Protein AF-A0A6G6K5M5-F1 (afdb_monomer_lite)

pLDDT: mean 81.12, std 14.73, range [49.03, 94.62]

Foldseek 3Di:
DDQDALVVQALLVVDDPVCSVVLLVVLLVVCCPPPPVLVVLVVVLVVLCCVLPPVVVVVVVPDDPVVVVVVVVVNVVSVVVNVVSVSVNRVVSSHSSSVVSVVPDD

Secondary structure (DSSP, 8-state):
-----GGG-TTGGGS-HHHHHHHHHHHHHHHHHH-HHHHHHHHHHHHHHIIIIIHHHHHHTT--HHHHHHHHHHSHHHHHHHHHHHHHHHHHHHHHHHHHHHHS--

Structure (mmCIF, N/CA/C/O backbone):
data_AF-A0A6G6K5M5-F1
#
_entry.id   AF-A0A6G6K5M5-F1
#
loop_
_atom_site.group_PDB
_atom_site.id
_atom_site.type_symbol
_atom_site.label_atom_id
_atom_site.label_alt_id
_atom_site.label_comp_id
_atom_site.label_asym_id
_atom_site.label_entity_id
_atom_site.label_seq_id
_atom_site.pdbx_PDB_ins_code
_atom_site.Cartn_x
_atom_site.Cartn_y
_atom_site.Cartn_z
_atom_site.occupancy
_atom_site.B_iso_or_equiv
_atom_site.auth_seq_id
_atom_site.auth_comp_id
_atom_site.auth_asym_id
_atom_site.auth_atom_id
_atom_site.pdbx_PDB_model_num
ATOM 1 N N . MET A 1 1 ? -2.767 -18.667 -5.196 1.00 49.03 1 MET A N 1
ATOM 2 C CA . MET A 1 1 ? -2.491 -17.723 -4.082 1.00 49.03 1 MET A CA 1
ATOM 3 C C . MET A 1 1 ? -3.677 -16.776 -3.935 1.00 49.03 1 MET A C 1
ATOM 5 O O . MET A 1 1 ? -4.065 -16.185 -4.930 1.00 49.03 1 MET A O 1
ATOM 9 N N . LYS A 1 2 ? -4.281 -16.625 -2.747 1.00 58.34 2 LYS A N 1
ATOM 10 C CA . LYS A 1 2 ? -5.327 -15.603 -2.537 1.00 58.34 2 LYS A CA 1
ATOM 11 C C . LYS A 1 2 ? -4.664 -14.219 -2.479 1.00 58.34 2 LYS A C 1
ATOM 13 O O . LYS A 1 2 ? -3.831 -13.988 -1.600 1.00 58.34 2 LYS A O 1
ATOM 18 N N . CYS A 1 3 ? -5.012 -13.315 -3.397 1.00 61.88 3 CYS A N 1
ATOM 19 C CA . CYS A 1 3 ? -4.604 -11.911 -3.312 1.00 61.88 3 CYS A CA 1
ATOM 20 C C . CYS A 1 3 ? -5.225 -11.298 -2.055 1.00 61.88 3 CYS A C 1
ATOM 22 O O . CYS A 1 3 ? -6.442 -11.145 -1.960 1.00 61.88 3 CYS A O 1
ATOM 24 N N . LYS A 1 4 ? -4.389 -10.986 -1.060 1.00 71.06 4 LYS A N 1
ATOM 25 C CA . LYS A 1 4 ? -4.839 -10.295 0.150 1.00 71.06 4 LYS A CA 1
ATOM 26 C C . LYS A 1 4 ? -5.128 -8.852 -0.232 1.00 71.06 4 LYS A C 1
ATOM 28 O O . LYS A 1 4 ? -4.204 -8.117 -0.546 1.00 71.06 4 LYS A O 1
ATOM 33 N N . THR A 1 5 ? -6.396 -8.473 -0.235 1.00 84.88 5 THR A N 1
ATOM 34 C CA . THR A 1 5 ? -6.836 -7.093 -0.465 1.00 84.88 5 THR A CA 1
ATOM 35 C C . THR A 1 5 ? -6.919 -6.340 0.862 1.00 84.88 5 THR A C 1
ATOM 37 O O . THR A 1 5 ? -6.725 -6.923 1.932 1.00 84.88 5 THR A O 1
ATOM 40 N N . TYR A 1 6 ? -7.244 -5.048 0.826 1.00 85.62 6 TYR A N 1
ATOM 41 C CA . TYR A 1 6 ? -7.466 -4.259 2.043 1.00 85.62 6 TYR A CA 1
ATOM 42 C C . TYR A 1 6 ? -8.576 -4.844 2.938 1.00 85.62 6 TYR A C 1
ATOM 44 O O . TYR A 1 6 ? -8.531 -4.673 4.152 1.00 85.62 6 TYR A O 1
ATOM 52 N N . LYS A 1 7 ? -9.533 -5.599 2.373 1.00 86.69 7 LYS A N 1
ATOM 53 C CA . LYS A 1 7 ? -10.596 -6.280 3.133 1.00 86.69 7 LYS A CA 1
ATOM 54 C C . LYS A 1 7 ? -10.055 -7.329 4.111 1.00 86.69 7 LYS A C 1
ATOM 56 O O . LYS A 1 7 ? -10.731 -7.660 5.071 1.00 86.69 7 LYS A O 1
ATOM 61 N N . ALA A 1 8 ? -8.838 -7.829 3.887 1.00 87.62 8 ALA A N 1
ATOM 62 C CA . ALA A 1 8 ? -8.164 -8.768 4.782 1.00 87.62 8 ALA A CA 1
ATOM 63 C C . ALA A 1 8 ? -7.392 -8.074 5.925 1.00 87.62 8 ALA A C 1
ATOM 65 O O . ALA A 1 8 ? -6.526 -8.698 6.538 1.00 87.62 8 ALA A O 1
ATOM 66 N N . THR A 1 9 ? -7.629 -6.781 6.164 1.00 91.12 9 THR A N 1
ATOM 67 C CA . THR A 1 9 ? -7.008 -6.029 7.263 1.00 91.12 9 THR A CA 1
ATOM 68 C C . THR A 1 9 ? -7.658 -6.425 8.590 1.00 91.12 9 THR A C 1
ATOM 70 O O . THR A 1 9 ? -8.873 -6.274 8.720 1.00 91.12 9 THR A O 1
ATOM 73 N N . PRO A 1 10 ? -6.889 -6.921 9.576 1.00 90.38 10 PRO A N 1
ATOM 74 C CA . PRO A 1 10 ? -7.423 -7.243 10.898 1.00 90.38 10 PRO A CA 1
ATOM 75 C C . PRO A 1 10 ? -8.094 -6.029 11.555 1.00 90.38 10 PRO A C 1
ATOM 77 O O . PRO A 1 10 ? -7.581 -4.919 11.448 1.00 90.38 10 PRO A O 1
ATOM 80 N N . GLY A 1 11 ? -9.233 -6.226 12.222 1.00 88.69 11 GLY A N 1
ATOM 81 C CA . GLY A 1 11 ? -9.973 -5.155 12.905 1.00 88.69 11 GLY A CA 1
ATOM 82 C C . GLY A 1 11 ? -10.844 -4.290 11.989 1.00 88.69 11 GLY A C 1
ATOM 83 O O . GLY A 1 11 ? -11.653 -3.507 12.480 1.00 88.69 11 GLY A O 1
ATOM 84 N N . LEU A 1 12 ? -10.728 -4.439 10.664 1.00 90.75 12 LEU A N 1
ATOM 85 C CA . LEU A 1 12 ? -11.548 -3.700 9.703 1.00 90.75 12 LEU A CA 1
ATOM 86 C C . LEU A 1 12 ? -12.983 -4.244 9.602 1.00 90.75 12 LEU A C 1
ATOM 88 O O . LEU A 1 12 ? -13.906 -3.523 9.232 1.00 90.75 12 LEU A O 1
ATOM 92 N N . ASP A 1 13 ? -13.170 -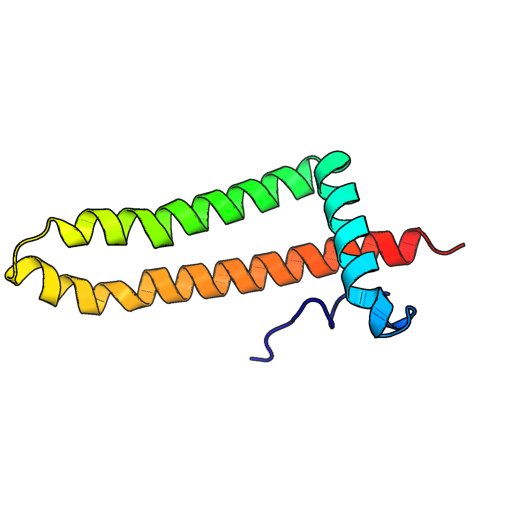5.516 9.934 1.00 90.75 13 ASP A N 1
ATOM 93 C CA . ASP A 1 13 ? -14.446 -6.231 9.964 1.00 90.75 13 ASP A CA 1
ATOM 94 C C . ASP A 1 13 ? -15.448 -5.641 10.966 1.00 90.75 13 ASP A C 1
ATOM 96 O O . ASP A 1 13 ? -16.651 -5.691 10.706 1.00 90.75 13 ASP A O 1
ATOM 100 N N . ARG A 1 14 ? -14.946 -4.995 12.027 1.00 87.94 14 ARG A N 1
ATOM 101 C CA . ARG A 1 14 ? -15.727 -4.299 13.065 1.00 87.94 14 ARG A CA 1
ATOM 102 C C . ARG A 1 14 ? -16.519 -3.099 12.542 1.00 87.94 14 ARG A C 1
ATOM 104 O O . ARG A 1 14 ? -17.495 -2.692 13.161 1.00 87.94 14 ARG A O 1
ATOM 111 N N . PHE A 1 15 ? -16.103 -2.523 11.415 1.00 88.50 15 PHE A N 1
ATOM 112 C CA . PHE A 1 15 ? -16.764 -1.368 10.813 1.00 88.50 15 PHE A CA 1
ATOM 113 C C . PHE A 1 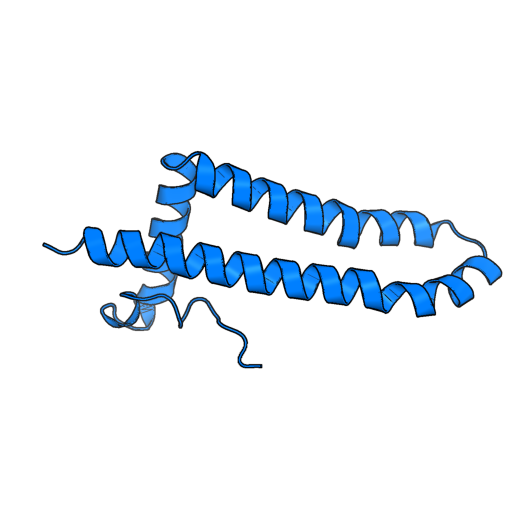15 ? -17.784 -1.802 9.746 1.00 88.50 15 PHE A C 1
ATOM 115 O O . PHE A 1 15 ? -17.542 -2.794 9.043 1.00 88.50 15 PHE A O 1
ATOM 122 N N . PRO A 1 16 ? -18.886 -1.048 9.550 1.00 90.50 16 PRO A N 1
ATOM 123 C CA . PRO A 1 16 ? -19.854 -1.306 8.483 1.00 90.50 16 PRO A CA 1
ATOM 124 C C . PRO A 1 16 ? -19.188 -1.279 7.105 1.00 90.50 16 PRO A C 1
ATOM 126 O O . PRO A 1 16 ? -18.303 -0.454 6.869 1.00 90.50 16 PRO A O 1
ATOM 129 N N . GLU A 1 17 ? -19.630 -2.124 6.166 1.00 88.38 17 GLU A N 1
ATOM 130 C CA . GLU A 1 17 ? -18.956 -2.292 4.865 1.00 88.38 17 GLU A CA 1
ATOM 131 C C . GLU A 1 17 ? -18.731 -0.977 4.108 1.00 88.38 17 GLU A C 1
ATOM 133 O O . GLU A 1 17 ? -17.642 -0.761 3.572 1.00 88.38 17 GLU A O 1
ATOM 138 N N . GLY A 1 18 ? -19.716 -0.073 4.137 1.00 89.94 18 GLY A N 1
ATOM 139 C CA . GLY A 1 18 ? -19.634 1.241 3.493 1.00 89.94 18 GLY A CA 1
ATOM 140 C C . GLY A 1 18 ? -18.570 2.173 4.087 1.00 89.94 18 GLY A C 1
ATOM 141 O O . GLY A 1 18 ? -18.106 3.083 3.406 1.00 89.94 18 GLY A O 1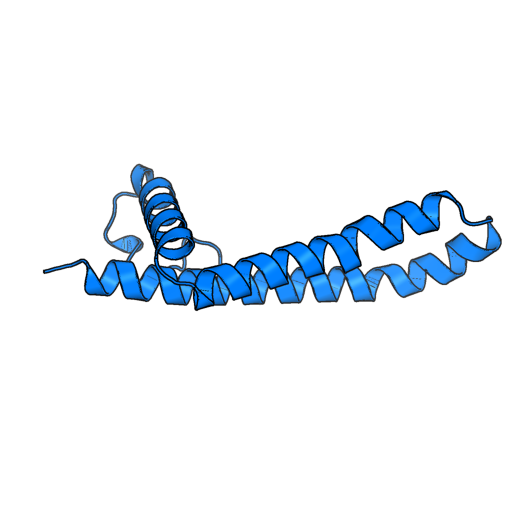
ATOM 142 N N . GLN A 1 19 ? -18.134 1.939 5.328 1.00 91.56 19 GLN A N 1
ATOM 143 C CA . GLN A 1 19 ? -17.151 2.777 6.024 1.00 91.56 19 GLN A CA 1
ATOM 144 C C . GLN A 1 19 ? -15.747 2.161 6.063 1.00 91.56 19 GLN A C 1
ATOM 146 O O . GLN A 1 19 ? -14.769 2.882 6.270 1.00 91.56 19 GLN A O 1
ATOM 151 N N . ARG A 1 20 ? -15.611 0.852 5.806 1.00 92.06 20 ARG A N 1
ATOM 152 C CA . ARG A 1 20 ? -14.328 0.125 5.882 1.00 92.06 20 ARG A CA 1
ATOM 153 C C . ARG A 1 20 ? -13.225 0.774 5.050 1.00 92.06 20 ARG A C 1
ATOM 155 O O . ARG A 1 20 ? -12.100 0.913 5.515 1.00 92.06 20 ARG A O 1
ATOM 162 N N . PHE A 1 21 ? -13.522 1.201 3.825 1.00 91.69 21 PHE A N 1
ATOM 163 C CA . PHE A 1 21 ? -12.510 1.846 2.984 1.00 91.69 21 PHE A CA 1
ATOM 164 C C . PHE A 1 21 ? -12.052 3.199 3.552 1.00 91.69 21 PHE A C 1
ATOM 166 O O . PHE A 1 21 ? -10.859 3.502 3.548 1.00 91.69 21 PHE A O 1
ATOM 173 N N . THR A 1 22 ? -12.981 3.992 4.086 1.00 93.19 22 THR A N 1
ATOM 174 C CA . THR A 1 22 ? -12.684 5.296 4.691 1.00 93.19 22 THR A CA 1
ATOM 175 C C . THR A 1 22 ? -11.820 5.146 5.938 1.00 93.19 22 THR A C 1
ATOM 177 O O . THR A 1 22 ? -10.819 5.850 6.057 1.00 93.19 22 THR A O 1
ATOM 180 N N . VAL A 1 23 ? -12.148 4.187 6.809 1.00 93.19 23 VAL A N 1
ATOM 181 C CA . VAL A 1 23 ? -11.372 3.866 8.020 1.00 93.19 23 VAL A CA 1
ATOM 182 C C . VAL A 1 23 ? -9.978 3.347 7.666 1.00 93.19 23 VAL A C 1
ATOM 184 O O . VAL A 1 23 ? -8.973 3.793 8.216 1.00 93.19 23 VAL A O 1
ATOM 187 N N . TYR A 1 24 ? -9.882 2.455 6.681 1.00 93.38 24 TYR A N 1
ATOM 188 C CA . TYR A 1 24 ? -8.589 1.991 6.183 1.00 93.38 24 TYR A CA 1
ATOM 189 C C . TYR A 1 24 ? -7.732 3.160 5.672 1.00 93.38 24 TYR A C 1
ATOM 191 O O . TYR A 1 24 ? -6.541 3.262 5.977 1.00 93.38 24 TYR A O 1
ATOM 199 N N . ARG A 1 25 ? -8.342 4.078 4.913 1.00 93.75 25 ARG A N 1
ATOM 200 C CA . ARG A 1 25 ? -7.660 5.244 4.344 1.00 93.75 25 ARG A CA 1
ATOM 201 C C . ARG A 1 25 ? -7.235 6.253 5.411 1.00 93.75 25 ARG A C 1
ATOM 203 O O . ARG A 1 25 ? -6.157 6.835 5.271 1.00 93.75 25 ARG A O 1
ATOM 210 N N . SER A 1 26 ? -8.047 6.491 6.440 1.00 93.81 26 SER A N 1
ATOM 211 C CA . SER A 1 26 ? -7.686 7.397 7.536 1.00 93.81 26 SER A CA 1
ATOM 212 C C . SER A 1 26 ? -6.514 6.839 8.343 1.00 93.81 26 SER A C 1
ATOM 214 O O . SER A 1 26 ? -5.533 7.557 8.536 1.00 93.81 26 SER A O 1
ATOM 216 N N . ALA A 1 27 ? -6.546 5.551 8.696 1.00 93.94 27 ALA A N 1
ATOM 217 C CA . ALA A 1 27 ? -5.448 4.880 9.391 1.00 93.94 27 ALA A CA 1
ATOM 218 C C . ALA A 1 27 ? -4.155 4.873 8.557 1.00 93.94 27 ALA A C 1
ATOM 220 O O . ALA A 1 27 ? -3.079 5.180 9.069 1.00 93.94 27 ALA A O 1
ATOM 221 N N . HIS A 1 28 ? -4.254 4.619 7.248 1.00 94.31 28 HIS A N 1
ATOM 222 C CA . HIS A 1 28 ? -3.116 4.744 6.335 1.00 94.31 28 HIS A CA 1
ATOM 223 C C . HIS A 1 28 ? -2.510 6.158 6.349 1.00 94.31 28 HIS A C 1
ATOM 225 O O . HIS A 1 28 ? -1.295 6.309 6.479 1.00 94.31 28 HIS A O 1
ATOM 231 N N . LYS A 1 29 ? -3.342 7.205 6.245 1.00 94.38 29 LYS A N 1
ATOM 232 C CA . LYS A 1 29 ? -2.876 8.602 6.298 1.00 94.38 29 LYS A CA 1
ATOM 233 C C . LYS A 1 29 ? -2.221 8.938 7.637 1.00 94.38 29 LYS A C 1
ATOM 235 O O . LYS A 1 29 ? -1.195 9.617 7.644 1.00 94.38 29 LYS A O 1
ATOM 240 N N . LYS A 1 30 ? -2.794 8.460 8.743 1.00 93.62 30 LYS A N 1
ATOM 241 C CA . LYS A 1 30 ? -2.237 8.634 10.088 1.00 93.62 30 LYS A CA 1
ATOM 242 C C . LYS A 1 30 ? -0.840 8.015 10.180 1.00 93.62 30 LYS A C 1
ATOM 244 O O . LYS A 1 30 ? 0.114 8.725 10.485 1.00 93.62 30 LYS A O 1
ATOM 249 N N . LEU A 1 31 ? -0.692 6.752 9.776 1.00 93.81 31 LEU A N 1
ATOM 250 C CA . LEU A 1 31 ? 0.600 6.055 9.747 1.00 93.81 31 LEU A CA 1
ATOM 251 C C . LEU A 1 31 ? 1.631 6.735 8.837 1.00 93.81 31 LEU A C 1
ATOM 253 O O . LEU A 1 31 ? 2.791 6.850 9.212 1.00 93.81 31 LEU A O 1
ATOM 257 N N . MET A 1 32 ? 1.230 7.251 7.671 1.00 94.25 32 MET A N 1
ATOM 258 C CA . MET A 1 32 ? 2.138 8.012 6.798 1.00 94.25 32 MET A CA 1
ATOM 259 C C . MET A 1 32 ? 2.690 9.281 7.468 1.00 94.25 32 MET A C 1
ATOM 261 O O . MET A 1 32 ? 3.821 9.701 7.183 1.00 94.25 32 MET A O 1
ATOM 265 N N . ARG A 1 33 ? 1.900 9.905 8.348 1.00 93.56 33 ARG A N 1
ATOM 266 C CA . ARG A 1 33 ? 2.285 11.117 9.073 1.00 93.56 33 ARG A CA 1
ATOM 267 C C . ARG A 1 33 ? 3.156 10.792 10.285 1.00 93.56 33 ARG A C 1
ATOM 269 O O . ARG A 1 33 ? 4.221 11.391 10.434 1.00 93.56 33 ARG A O 1
ATOM 276 N N . GLU A 1 34 ? 2.710 9.850 11.107 1.00 93.75 34 GLU A N 1
ATOM 277 C CA . GLU A 1 34 ? 3.253 9.590 12.445 1.00 93.75 34 GLU A CA 1
ATOM 278 C C . GLU A 1 34 ? 4.386 8.553 12.446 1.00 93.75 34 GLU A C 1
ATOM 280 O O . GLU A 1 34 ? 5.372 8.728 13.159 1.00 93.75 34 GLU A O 1
ATOM 285 N N . ASP A 1 35 ? 4.311 7.515 11.607 1.00 94.25 35 ASP A N 1
ATOM 286 C CA . ASP A 1 35 ? 5.293 6.429 11.586 1.00 94.25 35 ASP A CA 1
ATOM 287 C C . ASP A 1 35 ? 6.312 6.612 10.445 1.00 94.25 35 ASP A C 1
ATOM 289 O O . ASP A 1 35 ? 6.042 6.431 9.250 1.00 94.25 35 ASP A O 1
ATOM 293 N N . ARG A 1 36 ? 7.550 6.955 10.826 1.00 94.00 36 ARG A N 1
ATOM 294 C CA . ARG A 1 36 ? 8.672 7.127 9.888 1.00 94.00 36 ARG A CA 1
ATOM 295 C C . ARG A 1 36 ? 9.050 5.822 9.183 1.00 94.00 36 ARG A C 1
ATOM 297 O O . ARG A 1 36 ? 9.454 5.875 8.018 1.00 94.00 36 ARG A O 1
ATOM 304 N N . SER A 1 37 ? 8.953 4.682 9.865 1.00 93.19 37 SER A N 1
ATOM 305 C CA . SER A 1 37 ? 9.278 3.366 9.307 1.00 93.19 37 SER A CA 1
ATOM 306 C C . SER A 1 37 ? 8.265 2.985 8.233 1.00 93.19 37 SER A C 1
ATOM 308 O O . SER A 1 37 ? 8.648 2.668 7.102 1.00 93.19 37 SER A O 1
ATOM 310 N N . TYR A 1 38 ? 6.978 3.156 8.544 1.00 92.75 38 TYR A N 1
ATOM 311 C CA . TYR A 1 38 ? 5.886 2.946 7.597 1.00 92.75 38 TYR A CA 1
ATOM 312 C C . TYR A 1 38 ? 6.036 3.824 6.352 1.00 92.75 38 TYR A C 1
ATOM 314 O O . TYR A 1 38 ? 5.997 3.330 5.219 1.00 92.75 38 TYR A O 1
ATOM 322 N N . ARG A 1 39 ? 6.298 5.123 6.553 1.00 94.62 39 ARG A N 1
ATOM 323 C CA . ARG A 1 39 ? 6.527 6.071 5.457 1.00 94.62 39 ARG A CA 1
ATOM 324 C C . ARG A 1 39 ? 7.718 5.668 4.588 1.00 94.62 39 ARG A C 1
ATOM 326 O O . ARG A 1 39 ? 7.607 5.691 3.364 1.00 94.62 39 ARG A O 1
ATOM 333 N N . LYS A 1 40 ? 8.849 5.282 5.189 1.00 93.44 40 LYS A N 1
ATOM 334 C CA . LYS A 1 40 ? 10.038 4.842 4.440 1.00 93.44 40 LYS A CA 1
ATOM 335 C C . LYS A 1 40 ? 9.734 3.602 3.598 1.00 93.44 40 LYS A C 1
ATOM 337 O O . LYS A 1 40 ? 10.128 3.560 2.437 1.00 93.44 40 LYS A O 1
ATOM 342 N N . HIS A 1 41 ? 9.017 2.626 4.155 1.00 91.94 41 HIS A N 1
ATOM 343 C CA . HIS A 1 41 ? 8.647 1.407 3.435 1.00 91.94 41 HIS A CA 1
ATOM 344 C C . HIS A 1 41 ? 7.733 1.709 2.239 1.00 91.94 41 HIS A C 1
ATOM 346 O O . HIS A 1 41 ? 7.977 1.226 1.135 1.00 91.94 41 HIS A O 1
ATOM 352 N N . PHE A 1 42 ? 6.743 2.589 2.425 1.00 91.81 42 PHE A N 1
ATOM 353 C CA . PHE A 1 42 ? 5.868 3.040 1.343 1.00 91.81 42 PHE A CA 1
ATOM 354 C C . PHE A 1 42 ? 6.635 3.778 0.235 1.00 91.81 42 PHE A C 1
ATOM 356 O O . PHE A 1 42 ? 6.425 3.499 -0.943 1.00 91.81 42 PHE A O 1
ATOM 363 N N . ILE A 1 43 ? 7.558 4.678 0.594 1.00 92.88 43 ILE A N 1
ATOM 364 C CA . ILE A 1 43 ? 8.396 5.386 -0.386 1.00 92.88 43 ILE A CA 1
ATOM 365 C C . ILE A 1 43 ? 9.264 4.396 -1.169 1.00 92.88 43 ILE A C 1
ATOM 367 O O . ILE A 1 43 ? 9.306 4.476 -2.390 1.00 92.88 43 ILE A O 1
ATOM 371 N N . LEU A 1 44 ? 9.910 3.436 -0.498 1.00 92.06 44 LEU A N 1
ATOM 372 C CA . LEU A 1 44 ? 10.721 2.413 -1.166 1.00 92.06 44 LEU A CA 1
ATOM 373 C C . LEU A 1 44 ? 9.898 1.586 -2.159 1.00 92.06 44 LEU A C 1
ATOM 375 O O . LEU A 1 44 ? 10.365 1.332 -3.268 1.00 92.06 44 LEU A O 1
ATOM 379 N N . TYR A 1 45 ? 8.671 1.214 -1.790 1.00 91.12 45 TYR A N 1
ATOM 380 C CA . TYR A 1 45 ? 7.746 0.540 -2.696 1.00 91.12 45 TYR A CA 1
ATOM 381 C C . TYR A 1 45 ? 7.427 1.396 -3.932 1.00 91.12 45 TYR A C 1
ATOM 383 O O . TYR A 1 45 ? 7.572 0.914 -5.054 1.00 91.12 45 TYR A O 1
ATOM 391 N N . VAL A 1 46 ? 7.047 2.666 -3.749 1.00 90.12 46 VAL A N 1
ATOM 392 C CA . VAL A 1 46 ? 6.738 3.574 -4.870 1.00 90.12 46 VAL A CA 1
ATOM 393 C C . VAL A 1 46 ? 7.958 3.760 -5.772 1.00 90.12 46 VAL A C 1
ATOM 395 O O . VAL A 1 46 ? 7.837 3.631 -6.989 1.00 90.12 46 VAL A O 1
ATOM 398 N N . THR A 1 47 ? 9.139 3.987 -5.194 1.00 89.62 47 THR A N 1
ATOM 399 C CA . THR A 1 47 ? 10.392 4.107 -5.949 1.00 89.62 47 THR A CA 1
ATOM 400 C C . THR A 1 47 ? 10.672 2.843 -6.756 1.00 89.62 47 THR A C 1
ATOM 402 O O . THR A 1 47 ? 10.992 2.941 -7.937 1.00 89.62 47 THR A O 1
ATOM 405 N N . ALA A 1 48 ? 10.498 1.656 -6.171 1.00 87.69 48 ALA A N 1
ATOM 406 C CA . ALA A 1 48 ? 10.688 0.399 -6.887 1.00 87.69 48 ALA A CA 1
ATOM 407 C C . ALA A 1 48 ? 9.696 0.247 -8.054 1.00 87.69 48 ALA A C 1
ATOM 409 O O . ALA A 1 48 ? 10.102 -0.129 -9.150 1.00 87.69 48 ALA A O 1
ATOM 410 N N . VAL A 1 49 ? 8.420 0.598 -7.871 1.00 86.56 49 VAL A N 1
ATOM 411 C CA . VAL A 1 49 ? 7.426 0.561 -8.960 1.00 86.56 49 VAL A CA 1
ATOM 412 C C . VAL A 1 49 ? 7.797 1.523 -10.092 1.00 86.56 49 VAL A C 1
ATOM 414 O O . VAL A 1 49 ? 7.687 1.156 -11.259 1.00 86.56 49 VAL A O 1
ATOM 417 N N . VAL A 1 50 ? 8.284 2.726 -9.782 1.00 84.81 50 VAL A N 1
ATOM 418 C CA . VAL A 1 50 ? 8.728 3.691 -10.803 1.00 84.81 50 VAL A CA 1
ATOM 419 C C . VAL A 1 50 ? 9.965 3.175 -11.550 1.00 84.81 50 VAL A C 1
ATOM 421 O O . VAL A 1 50 ? 9.986 3.181 -12.783 1.00 84.81 50 VAL A O 1
ATOM 424 N N . VAL A 1 51 ? 10.969 2.681 -10.820 1.00 83.38 51 VAL A N 1
ATOM 425 C CA . VAL A 1 51 ? 12.239 2.194 -11.385 1.00 83.38 51 VAL A CA 1
ATOM 426 C C . VAL A 1 51 ? 12.053 0.941 -12.231 1.00 83.38 51 VAL A C 1
ATOM 428 O O . VAL A 1 51 ? 12.631 0.853 -13.308 1.00 83.38 51 VAL A O 1
ATOM 431 N N . PHE A 1 52 ? 11.246 -0.018 -11.781 1.00 78.25 52 PHE A N 1
ATOM 432 C CA . PHE A 1 52 ? 11.070 -1.287 -12.491 1.00 78.25 52 PHE A CA 1
ATOM 433 C C . PHE A 1 52 ? 9.883 -1.287 -13.461 1.00 78.25 52 PHE A C 1
ATOM 435 O O . PHE A 1 52 ? 9.860 -2.106 -14.375 1.00 78.25 52 PHE A O 1
ATOM 442 N N . GLY A 1 53 ? 8.901 -0.398 -13.284 1.00 71.88 53 GLY A N 1
ATOM 443 C CA . GLY A 1 53 ? 7.685 -0.362 -14.102 1.00 71.88 53 GLY A CA 1
ATOM 444 C C . GLY A 1 53 ? 7.677 0.706 -15.193 1.00 71.88 53 GLY A C 1
ATOM 445 O O . GLY A 1 53 ? 7.167 0.450 -16.279 1.00 71.88 53 GLY A O 1
ATOM 446 N N . ILE A 1 54 ? 8.231 1.895 -14.930 1.00 69.81 54 ILE A N 1
ATOM 447 C CA . ILE A 1 54 ? 8.081 3.059 -15.824 1.00 69.81 54 ILE A CA 1
ATOM 448 C C . ILE A 1 54 ? 9.353 3.301 -16.641 1.00 69.81 54 ILE A C 1
ATOM 450 O O . ILE A 1 54 ? 9.295 3.430 -17.864 1.00 69.81 54 ILE A O 1
ATOM 454 N N . LEU A 1 55 ? 10.510 3.323 -15.976 1.00 67.50 55 LEU A N 1
ATOM 455 C CA . LEU A 1 55 ? 11.812 3.583 -16.606 1.00 67.50 55 LEU A CA 1
ATOM 456 C C . LEU A 1 55 ? 12.154 2.613 -17.759 1.00 67.50 55 LEU A C 1
ATOM 458 O O . LEU A 1 55 ? 12.582 3.089 -18.813 1.00 67.50 55 LEU A O 1
ATOM 462 N N . PRO A 1 56 ? 11.909 1.291 -17.649 1.00 65.25 56 PRO A N 1
ATOM 463 C CA . PRO A 1 56 ? 12.165 0.362 -18.747 1.00 65.25 56 PRO A CA 1
ATOM 464 C C . PRO A 1 56 ? 11.247 0.601 -19.951 1.00 65.25 56 PRO A C 1
ATOM 466 O O . PRO A 1 56 ? 11.695 0.492 -21.089 1.00 65.25 56 PRO A O 1
ATOM 469 N N . GLY A 1 57 ? 9.988 0.992 -19.716 1.00 59.97 57 GLY A N 1
ATOM 470 C CA . GLY A 1 57 ? 9.038 1.324 -20.781 1.00 59.97 57 GLY A CA 1
ATOM 471 C C . GLY A 1 57 ? 9.463 2.557 -21.584 1.00 59.97 57 GLY A C 1
ATOM 472 O O . GLY A 1 57 ? 9.407 2.541 -22.813 1.00 59.97 57 GLY A O 1
ATOM 473 N N . ALA A 1 58 ? 9.967 3.591 -20.903 1.00 59.69 58 ALA A N 1
ATOM 474 C CA . ALA A 1 58 ? 10.509 4.788 -21.549 1.00 59.69 58 ALA A CA 1
ATOM 475 C C . ALA A 1 58 ? 11.789 4.491 -22.354 1.00 59.69 58 ALA A C 1
ATOM 477 O O . ALA A 1 58 ? 11.959 5.009 -23.456 1.00 59.69 58 ALA A O 1
ATOM 478 N N . PHE A 1 59 ? 12.659 3.616 -21.841 1.00 59.72 59 PHE A N 1
ATOM 479 C CA . PHE A 1 59 ? 13.876 3.187 -22.538 1.00 59.72 59 PHE A CA 1
ATOM 480 C C . PHE A 1 59 ? 13.570 2.339 -23.788 1.00 59.72 59 PHE A C 1
ATOM 482 O O . PHE A 1 59 ? 14.217 2.488 -24.823 1.00 59.72 59 PHE A O 1
ATOM 489 N N . TRP A 1 60 ? 12.546 1.482 -23.734 1.00 57.50 60 TRP A N 1
ATOM 490 C CA . TRP A 1 60 ? 12.154 0.615 -24.853 1.00 57.50 60 TRP A CA 1
ATOM 491 C C . TRP A 1 60 ? 11.478 1.348 -26.012 1.00 57.50 60 TRP A C 1
ATOM 493 O O . TRP A 1 60 ? 11.599 0.907 -27.156 1.00 57.50 60 TRP A O 1
ATOM 503 N N . ALA A 1 61 ? 10.811 2.475 -25.751 1.00 57.91 61 ALA A N 1
ATOM 504 C CA . ALA A 1 61 ? 10.227 3.306 -26.804 1.00 57.91 61 ALA A CA 1
ATOM 505 C C . ALA A 1 61 ? 11.286 3.858 -27.783 1.00 57.91 61 ALA A C 1
ATOM 507 O O . ALA A 1 61 ? 10.964 4.116 -28.942 1.00 57.91 61 ALA A O 1
ATOM 508 N N . GLY A 1 62 ? 12.547 3.979 -27.345 1.00 58.19 62 GLY A N 1
ATOM 509 C CA . GLY A 1 62 ? 13.678 4.428 -28.163 1.00 58.19 62 GLY A CA 1
ATOM 510 C C . GLY A 1 62 ? 14.514 3.318 -28.820 1.00 58.19 62 GLY A C 1
ATOM 511 O O . GLY A 1 62 ? 15.455 3.635 -29.543 1.00 58.19 62 GLY A O 1
ATOM 512 N N . ALA A 1 63 ? 14.218 2.032 -28.587 1.00 59.75 63 ALA A N 1
ATOM 513 C CA . ALA A 1 63 ? 15.049 0.919 -29.067 1.00 59.75 63 ALA A CA 1
ATOM 514 C C . ALA A 1 63 ? 14.663 0.430 -30.484 1.00 59.75 63 ALA A C 1
ATOM 516 O O . ALA A 1 63 ? 13.486 0.371 -30.852 1.00 59.75 63 ALA A O 1
ATOM 517 N N . SER A 1 64 ? 15.665 0.033 -31.278 1.00 59.56 64 SER A N 1
ATOM 518 C CA . SER A 1 64 ? 15.520 -0.515 -32.639 1.00 59.56 64 SER A CA 1
ATOM 519 C C . SER A 1 64 ? 14.805 -1.882 -32.664 1.00 59.56 64 SER A C 1
ATOM 521 O O . SER A 1 64 ? 14.694 -2.567 -31.647 1.00 59.56 64 SER A O 1
ATOM 523 N N . SER A 1 65 ? 14.284 -2.297 -33.827 1.00 59.19 65 SER A N 1
ATOM 524 C CA . SER A 1 65 ? 13.408 -3.478 -33.990 1.00 59.19 65 SER A CA 1
ATOM 525 C C . SER A 1 65 ? 14.013 -4.811 -33.516 1.00 59.19 65 SER A C 1
ATOM 527 O O . SER A 1 65 ? 13.270 -5.639 -32.994 1.00 59.19 65 SER A O 1
ATOM 529 N N . LEU A 1 66 ? 15.338 -4.998 -33.603 1.00 54.12 66 LEU A N 1
ATOM 530 C CA . LEU A 1 66 ? 16.037 -6.163 -33.027 1.00 54.12 66 LEU A CA 1
ATOM 531 C C . LEU A 1 66 ? 16.050 -6.147 -31.488 1.00 54.12 66 LEU A C 1
ATOM 533 O O . LEU A 1 66 ? 15.946 -7.197 -30.854 1.00 54.12 66 LEU A O 1
ATOM 537 N N . GLY A 1 67 ? 16.138 -4.960 -30.879 1.00 56.59 67 GLY A N 1
ATOM 538 C CA . GLY A 1 67 ? 16.145 -4.790 -29.427 1.00 56.59 67 GLY A CA 1
ATOM 539 C C . GLY A 1 67 ? 14.805 -5.132 -28.781 1.00 56.59 67 GLY A C 1
ATOM 540 O O . GLY A 1 67 ? 14.796 -5.587 -27.644 1.00 56.59 67 GLY A O 1
ATOM 541 N N . LYS A 1 68 ? 13.691 -4.993 -29.516 1.00 56.06 68 LYS A N 1
ATOM 542 C CA . LYS A 1 68 ? 12.320 -5.262 -29.042 1.00 56.06 68 LYS A CA 1
ATOM 543 C C . LYS A 1 68 ? 12.027 -6.754 -28.827 1.00 56.06 68 LYS A C 1
ATOM 545 O O . LYS A 1 68 ? 11.276 -7.099 -27.923 1.00 56.06 68 LYS A O 1
ATOM 550 N N . VAL A 1 69 ? 12.636 -7.652 -29.608 1.00 53.84 69 VAL A N 1
ATOM 551 C CA . VAL A 1 69 ? 12.349 -9.102 -29.537 1.00 53.84 69 VAL A CA 1
ATOM 552 C C . VAL A 1 69 ? 13.059 -9.763 -28.349 1.00 53.84 69 VAL A C 1
ATOM 554 O O . VAL A 1 69 ? 12.427 -10.508 -27.598 1.00 53.84 69 VAL A O 1
ATOM 557 N N . ALA A 1 70 ? 14.332 -9.421 -28.104 1.00 52.75 70 ALA A N 1
ATOM 558 C CA . ALA A 1 70 ? 15.067 -9.844 -26.901 1.00 52.75 70 ALA A CA 1
ATOM 559 C C . ALA A 1 70 ? 14.442 -9.285 -25.602 1.00 52.75 70 ALA A C 1
ATOM 561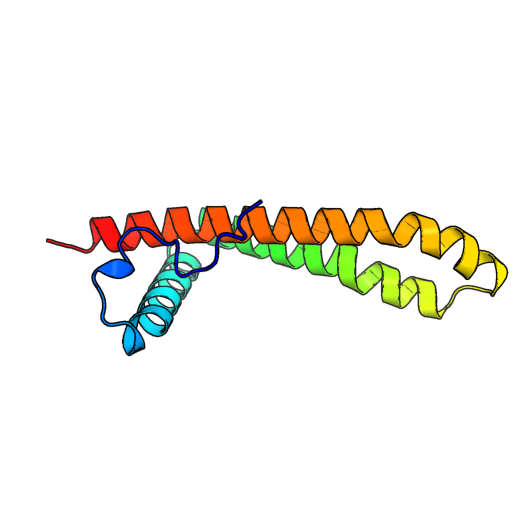 O O . ALA A 1 70 ? 14.511 -9.899 -24.535 1.00 52.75 70 ALA A O 1
ATOM 562 N N . SER A 1 71 ? 13.778 -8.136 -25.720 1.00 52.66 71 SER A N 1
ATOM 563 C CA . SER A 1 71 ? 13.086 -7.413 -24.656 1.00 52.66 71 SER A CA 1
ATOM 564 C C . SER A 1 71 ? 11.828 -8.149 -24.163 1.00 52.66 71 SER A C 1
ATOM 566 O O . SER A 1 71 ? 11.655 -8.302 -22.955 1.00 52.66 71 SER A O 1
ATOM 568 N N . THR A 1 72 ? 10.999 -8.718 -25.045 1.00 52.75 72 THR A N 1
ATOM 569 C CA . THR A 1 72 ? 9.755 -9.421 -24.659 1.00 52.75 72 THR A CA 1
ATOM 570 C C . THR A 1 72 ? 9.963 -10.586 -23.682 1.00 52.75 72 THR A C 1
ATOM 572 O O . THR A 1 72 ? 9.154 -10.776 -22.775 1.00 52.75 72 THR A O 1
ATOM 575 N N . VAL A 1 73 ? 11.071 -11.327 -23.798 1.00 52.84 73 VAL A N 1
ATOM 576 C CA . VAL A 1 73 ? 11.423 -12.417 -22.863 1.00 52.84 73 VAL A CA 1
ATOM 577 C C . VAL A 1 73 ? 11.846 -11.863 -21.490 1.00 52.84 73 VAL A C 1
ATOM 579 O O . VAL A 1 73 ? 11.591 -12.483 -20.460 1.00 52.84 73 VAL A O 1
ATOM 582 N N . HIS A 1 74 ? 12.403 -10.649 -21.454 1.00 55.03 74 HIS A N 1
ATOM 583 C CA . HIS A 1 74 ? 12.754 -9.915 -20.234 1.00 55.03 74 HIS A CA 1
ATOM 584 C C . HIS A 1 74 ? 11.582 -9.139 -19.603 1.00 55.03 74 HIS A C 1
ATOM 586 O O . HIS A 1 74 ? 11.749 -8.602 -18.513 1.00 55.03 74 HIS A O 1
ATOM 592 N N . ALA A 1 75 ? 10.394 -9.086 -20.222 1.00 61.44 75 ALA A N 1
ATOM 593 C CA . ALA A 1 75 ? 9.240 -8.336 -19.702 1.00 61.44 75 ALA A CA 1
ATOM 594 C C . ALA A 1 75 ? 8.530 -9.023 -18.518 1.00 61.44 75 ALA A C 1
ATOM 596 O O . ALA A 1 75 ? 7.891 -8.361 -17.697 1.00 61.44 75 ALA A O 1
ATOM 597 N N . LEU A 1 76 ? 8.643 -10.351 -18.404 1.00 67.69 76 LEU A N 1
ATOM 598 C CA . LEU A 1 76 ? 7.948 -11.126 -17.369 1.00 67.69 76 LEU A CA 1
ATOM 599 C C . LEU A 1 76 ? 8.579 -10.966 -15.981 1.00 67.69 76 LEU A C 1
ATOM 601 O O . LEU A 1 76 ? 7.860 -10.938 -14.983 1.00 67.69 76 LEU A O 1
ATOM 605 N N . ALA A 1 77 ? 9.905 -10.824 -15.905 1.00 73.81 77 ALA A N 1
ATOM 606 C CA . ALA A 1 77 ? 10.605 -10.690 -14.629 1.00 73.81 77 ALA A CA 1
ATOM 607 C C . ALA A 1 77 ? 10.267 -9.369 -13.897 1.00 73.81 77 ALA A C 1
ATOM 609 O O . ALA A 1 77 ? 9.875 -9.441 -12.731 1.00 73.81 77 ALA A O 1
ATOM 610 N N . PRO A 1 78 ? 10.297 -8.179 -14.536 1.00 76.19 78 PRO A N 1
ATOM 611 C CA . PRO A 1 78 ? 9.852 -6.929 -13.919 1.00 76.19 78 PRO A CA 1
ATOM 612 C C . PRO A 1 78 ? 8.386 -6.974 -13.485 1.00 76.19 78 PRO A C 1
ATOM 614 O O . PRO A 1 78 ? 8.061 -6.548 -12.379 1.00 76.19 78 PRO A O 1
ATOM 617 N N . ALA A 1 79 ? 7.503 -7.547 -14.310 1.00 78.00 79 ALA A N 1
ATOM 618 C CA . ALA A 1 79 ? 6.088 -7.684 -13.972 1.00 78.00 79 ALA A CA 1
ATOM 619 C C . ALA A 1 79 ? 5.873 -8.574 -12.734 1.00 78.00 79 ALA A C 1
ATOM 621 O O . ALA A 1 79 ? 5.126 -8.205 -11.824 1.00 78.00 79 ALA A O 1
ATOM 622 N N . ALA A 1 80 ? 6.570 -9.713 -12.653 1.00 83.19 80 ALA A N 1
ATOM 623 C CA . ALA A 1 80 ? 6.529 -10.594 -11.489 1.00 83.19 80 ALA A CA 1
ATOM 624 C C . ALA A 1 80 ? 7.101 -9.917 -10.231 1.00 83.19 80 ALA A C 1
ATOM 626 O O . ALA A 1 80 ? 6.515 -10.034 -9.154 1.00 83.19 80 ALA A O 1
ATOM 627 N N . ILE A 1 81 ? 8.198 -9.160 -10.360 1.00 84.81 81 ILE A N 1
ATOM 628 C CA . ILE A 1 81 ? 8.785 -8.382 -9.259 1.00 84.81 81 ILE A CA 1
ATOM 629 C C . ILE A 1 81 ? 7.787 -7.336 -8.753 1.00 84.81 81 ILE A C 1
ATOM 631 O O . ILE A 1 81 ? 7.542 -7.273 -7.549 1.00 84.81 81 ILE A O 1
ATOM 635 N N . ILE A 1 82 ? 7.158 -6.564 -9.643 1.00 85.88 82 ILE A N 1
ATOM 636 C CA . ILE A 1 82 ? 6.156 -5.553 -9.271 1.00 85.88 82 ILE A CA 1
ATOM 637 C C . ILE A 1 82 ? 4.959 -6.205 -8.577 1.00 85.88 82 ILE A C 1
ATOM 639 O O . ILE A 1 82 ? 4.512 -5.707 -7.544 1.00 85.88 82 ILE A O 1
ATOM 643 N N . LEU A 1 83 ? 4.468 -7.341 -9.082 1.00 87.56 83 LEU A N 1
ATOM 644 C CA . LEU A 1 83 ? 3.374 -8.074 -8.443 1.00 87.56 83 LEU A CA 1
ATOM 645 C C . LEU A 1 83 ? 3.763 -8.556 -7.036 1.00 87.56 83 LEU A C 1
ATOM 647 O O . LEU A 1 83 ? 2.996 -8.385 -6.085 1.00 87.56 83 LEU A O 1
ATOM 651 N N . CYS A 1 84 ? 4.962 -9.117 -6.876 1.00 87.81 84 CYS A N 1
ATOM 652 C CA . CYS A 1 84 ? 5.492 -9.539 -5.579 1.00 87.81 84 CYS A CA 1
ATOM 653 C C . CYS A 1 84 ? 5.653 -8.363 -4.608 1.00 87.81 84 CYS A C 1
ATOM 655 O O . CYS A 1 84 ? 5.278 -8.482 -3.437 1.00 87.81 84 CYS A O 1
ATOM 657 N N . LEU A 1 85 ? 6.162 -7.225 -5.085 1.00 88.88 85 LEU A N 1
ATOM 658 C CA . LEU A 1 85 ? 6.279 -5.992 -4.310 1.00 88.88 85 LEU A CA 1
ATOM 659 C C . LEU A 1 85 ? 4.902 -5.473 -3.895 1.00 88.88 85 LEU A C 1
ATOM 661 O O . LEU A 1 85 ? 4.712 -5.165 -2.723 1.00 88.88 85 LEU A O 1
ATOM 665 N N . ALA A 1 86 ? 3.924 -5.457 -4.801 1.00 88.81 86 ALA A N 1
ATOM 666 C CA . ALA A 1 86 ? 2.562 -5.016 -4.510 1.00 88.81 86 ALA A CA 1
ATOM 667 C C . ALA A 1 86 ? 1.890 -5.905 -3.454 1.00 88.81 86 ALA A C 1
ATOM 669 O O . ALA A 1 86 ? 1.296 -5.406 -2.499 1.00 88.81 86 ALA A O 1
ATOM 670 N N . LEU A 1 87 ? 2.034 -7.229 -3.565 1.00 90.06 87 LEU A N 1
ATOM 671 C CA . LEU A 1 87 ? 1.507 -8.164 -2.567 1.00 90.06 87 LEU A CA 1
ATOM 672 C C . LEU A 1 87 ? 2.209 -8.022 -1.212 1.00 90.06 87 LEU A C 1
ATOM 674 O O . LEU A 1 87 ? 1.554 -8.104 -0.170 1.00 90.06 87 LEU A O 1
ATOM 678 N N . SER A 1 88 ? 3.526 -7.822 -1.213 1.00 89.81 88 SER A N 1
ATOM 679 C CA . SER A 1 88 ? 4.314 -7.624 0.010 1.00 89.81 88 SER A CA 1
ATOM 680 C C . SER A 1 88 ? 3.938 -6.314 0.694 1.00 89.81 88 SER A C 1
ATOM 682 O O . SER A 1 88 ? 3.663 -6.307 1.894 1.00 89.81 88 SER A O 1
ATOM 684 N N . GLN A 1 89 ? 3.802 -5.244 -0.088 1.00 91.56 89 GLN A N 1
ATOM 685 C CA . GLN A 1 89 ? 3.350 -3.939 0.370 1.00 91.56 89 GLN A CA 1
ATOM 686 C C . GLN A 1 89 ? 1.941 -4.019 0.955 1.00 91.56 89 GLN A C 1
ATOM 688 O O . GLN A 1 89 ? 1.714 -3.560 2.072 1.00 91.56 89 GLN A O 1
ATOM 693 N N . GLN A 1 90 ? 0.999 -4.660 0.261 1.00 91.06 90 GLN A N 1
ATOM 694 C CA . GLN A 1 90 ? -0.372 -4.806 0.747 1.00 91.06 90 GLN A CA 1
ATOM 695 C C . GLN A 1 90 ? -0.429 -5.606 2.057 1.00 91.06 90 GLN A C 1
ATOM 697 O O . GLN A 1 90 ? -1.187 -5.262 2.965 1.00 91.06 90 GLN A O 1
ATOM 702 N N . ARG A 1 91 ? 0.398 -6.652 2.199 1.00 91.31 91 ARG A N 1
ATOM 703 C CA . ARG A 1 91 ? 0.522 -7.416 3.453 1.00 91.31 91 ARG A CA 1
ATOM 704 C C . ARG A 1 91 ? 1.084 -6.564 4.585 1.00 91.31 91 ARG A C 1
ATOM 706 O O . ARG A 1 91 ? 0.537 -6.607 5.685 1.00 91.31 91 ARG A O 1
ATOM 713 N N . TYR A 1 92 ? 2.150 -5.814 4.318 1.00 92.62 92 TYR A N 1
ATOM 714 C CA . TYR A 1 92 ? 2.764 -4.918 5.291 1.00 92.62 92 TYR A CA 1
ATOM 715 C C . TYR A 1 92 ? 1.768 -3.846 5.750 1.00 92.62 92 TYR A C 1
ATOM 717 O O . TYR A 1 92 ? 1.520 -3.703 6.946 1.00 92.62 92 TYR A O 1
ATOM 725 N N . MET A 1 93 ? 1.101 -3.181 4.802 1.00 93.62 93 MET A N 1
ATOM 726 C CA . MET A 1 93 ? 0.085 -2.169 5.087 1.00 93.62 93 MET A CA 1
ATOM 727 C C . MET A 1 93 ? -1.067 -2.728 5.920 1.00 93.62 93 MET A C 1
ATOM 729 O O . MET A 1 93 ? -1.415 -2.131 6.934 1.00 93.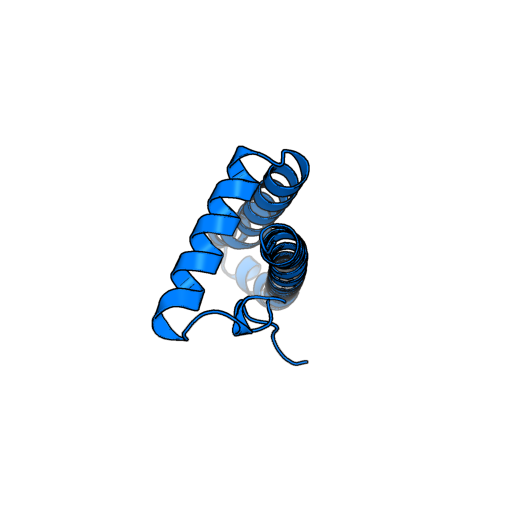62 93 MET A O 1
ATOM 733 N N . ASN A 1 94 ? -1.624 -3.881 5.541 1.00 93.25 94 ASN A N 1
ATOM 734 C CA . ASN A 1 94 ? -2.704 -4.512 6.300 1.00 93.25 94 ASN A CA 1
ATOM 735 C C . ASN A 1 94 ? -2.266 -4.892 7.723 1.00 93.25 94 ASN A C 1
ATOM 737 O O . ASN A 1 94 ? -3.074 -4.815 8.642 1.00 93.25 94 ASN A O 1
ATOM 741 N N . ARG A 1 95 ? -1.004 -5.294 7.928 1.00 93.38 95 ARG A N 1
ATOM 742 C CA . ARG A 1 95 ? -0.483 -5.614 9.264 1.00 93.38 95 ARG A CA 1
ATOM 743 C C . ARG A 1 95 ? -0.372 -4.363 10.137 1.00 93.38 95 ARG A C 1
ATOM 745 O O . ARG A 1 95 ? -0.880 -4.381 11.250 1.00 93.38 95 ARG A O 1
ATOM 752 N N . CYS A 1 96 ? 0.248 -3.294 9.633 1.00 93.56 96 CYS A N 1
ATOM 753 C CA . CYS A 1 96 ? 0.433 -2.048 10.388 1.00 93.56 96 CYS A CA 1
ATOM 754 C C . CYS A 1 96 ? -0.891 -1.317 10.645 1.00 93.56 96 CYS A C 1
ATOM 756 O O . CYS A 1 96 ? -1.141 -0.845 11.749 1.00 93.56 96 CYS A O 1
ATOM 758 N N . ILE A 1 97 ? -1.769 -1.243 9.642 1.00 93.69 97 ILE A N 1
ATOM 759 C CA . ILE A 1 97 ? -3.100 -0.651 9.822 1.00 93.69 97 ILE A CA 1
ATOM 760 C C . ILE A 1 97 ? -3.916 -1.511 10.787 1.00 93.69 97 ILE A C 1
ATOM 762 O O . ILE A 1 97 ? -4.550 -0.973 11.686 1.00 93.69 97 ILE A O 1
ATOM 766 N N . GLY A 1 98 ? -3.856 -2.838 10.651 1.00 93.00 98 GLY A N 1
ATOM 767 C CA . GLY A 1 98 ? -4.550 -3.745 11.558 1.00 93.00 98 GLY A CA 1
ATOM 768 C C . GLY A 1 98 ? -4.101 -3.596 13.010 1.00 93.00 98 GLY A C 1
ATOM 769 O O . GLY A 1 98 ? -4.952 -3.553 13.891 1.00 93.00 98 GLY A O 1
ATOM 770 N N . SER A 1 99 ? -2.798 -3.436 13.270 1.00 93.00 99 SER A N 1
ATOM 771 C CA . SER A 1 99 ? -2.315 -3.184 14.634 1.00 93.00 99 SER A CA 1
ATOM 772 C C . SER A 1 99 ? -2.839 -1.866 15.201 1.00 93.00 99 SER A C 1
ATOM 774 O O . SER A 1 99 ? -3.239 -1.837 16.359 1.00 93.00 99 SER A O 1
ATOM 776 N N . VAL A 1 100 ? -2.908 -0.805 14.386 1.00 91.81 100 VAL A N 1
ATOM 777 C CA . VAL A 1 100 ? -3.474 0.486 14.815 1.00 91.81 100 VAL A CA 1
ATOM 778 C C . VAL A 1 100 ? -4.960 0.345 15.141 1.00 91.81 100 VAL A C 1
ATOM 780 O O . VAL A 1 100 ? -5.379 0.705 16.236 1.00 91.81 100 VAL A O 1
ATOM 783 N N . LEU A 1 101 ? -5.746 -0.254 14.242 1.00 90.50 101 LEU A N 1
ATOM 784 C CA . LEU A 1 101 ? -7.189 -0.445 14.436 1.00 90.50 101 LEU A CA 1
ATOM 785 C C . LEU A 1 101 ? -7.522 -1.335 15.641 1.00 90.50 101 LEU A C 1
ATOM 787 O O . LEU A 1 101 ? -8.587 -1.194 16.232 1.00 90.50 101 LEU A O 1
ATOM 791 N N . GLN A 1 102 ? -6.630 -2.259 15.998 1.00 89.94 102 GLN A N 1
ATOM 792 C CA . GLN A 1 102 ? -6.774 -3.089 17.193 1.00 89.94 102 GLN A CA 1
ATOM 793 C C . GLN A 1 102 ? -6.365 -2.351 18.474 1.00 89.94 102 GLN A C 1
ATOM 795 O O . GLN A 1 102 ? -6.965 -2.603 19.515 1.00 89.94 102 GLN A O 1
ATOM 800 N N . SER A 1 103 ? -5.384 -1.444 18.404 1.00 85.88 103 SER A N 1
ATOM 801 C CA . SER A 1 103 ? -4.940 -0.627 19.545 1.00 85.88 103 SER A CA 1
ATOM 802 C C . SER A 1 103 ? -5.828 0.584 19.838 1.00 85.88 103 SER A C 1
ATOM 804 O O . SER A 1 103 ? -5.833 1.072 20.959 1.00 85.88 103 SER A O 1
ATOM 806 N N . GLU A 1 104 ? -6.562 1.085 18.841 1.00 74.88 104 GLU A N 1
ATOM 807 C CA . GLU A 1 104 ? -7.457 2.244 18.982 1.00 74.88 104 GLU A CA 1
ATOM 808 C C . GLU A 1 104 ? -8.845 1.877 19.532 1.00 74.88 104 GLU A C 1
ATOM 810 O O . GLU A 1 104 ? -9.691 2.753 19.701 1.00 74.88 104 GLU A O 1
ATOM 815 N N . THR A 1 105 ? -9.089 0.599 19.834 1.00 56.81 105 THR A N 1
ATOM 816 C CA . THR A 1 105 ? -10.273 0.185 20.596 1.00 56.81 105 THR A CA 1
ATOM 817 C C . THR A 1 105 ? -9.993 0.220 22.103 1.00 56.81 105 THR A C 1
ATOM 819 O O . THR A 1 105 ? -8.980 -0.352 22.505 1.00 56.81 105 THR A O 1
ATOM 822 N N . PRO A 1 106 ? -10.862 0.864 22.910 1.00 53.28 106 PRO A N 1
ATOM 823 C CA . PRO A 1 106 ? -10.833 0.782 24.372 1.00 53.28 106 PRO A CA 1
ATOM 824 C C . PRO A 1 106 ? -11.122 -0.633 24.887 1.00 53.28 106 PRO A C 1
ATOM 826 O O . PRO A 1 106 ? -11.771 -1.417 24.151 1.00 53.28 106 PRO A O 1
#

Sequence (106 aa):
MKCKTYKATPGLDRFPEGQRFTVYRSAHKKLMREDRSYRKHFILYVTAVVVFGILPGAFWAGASSLGKVASTVHALAPAAIILCLALSQQRYMNRCIGSVLQSETP

Radius of gyration: 18.09 Å; chains: 1; bounding box: 36×29×58 Å

=== Feature glossary ===
The record interleaves many kinds of information about one protein. Here is each kind framed as the question it answers.

Q: What known structures does this most resemble?
A: Structural nearest neighbors (via Foldseek easy-search vs the PDB). Reported per hit: target PDB id, E-value, and alignment TM-score. A TM-score above ~0.5 is the conventional threshold for 'same fold'.

Q: Where is each backbone atom in 3D?
A: The mmCIF table is the protein's shape written out atom by atom. For each backbone N, Cα, C, and carbonyl O, it records an (x, y, z) coordinate triple in Å plus the residue type, chain letter, and residue number.

Q: What are the backbone torsion angles?
A: The φ/ψ torsion pair specifies the backbone conformation at each residue. φ rotates about the N–Cα bond, ψ about the Cα–C bond. Steric clashes forbid most of the (φ, ψ) plane — the allowed regions (α-helix basin, β-sheet basin, left-handed helix) are the Ramachandran-allowed regions.

Q: Which residues are buried vs exposed?
A: Solvent-accessible surface area (SASA) is the area in Å² traced out by the centre of a 1.4 Å probe sphere (a water molecule) rolled over the protein's van der Waals surface (Shrake–Rupley / Lee–Richards construction). Buried residues have near-zero SASA; fully exposed residues can exceed 200 Å². The total SASA scales roughly with the number of surface residues.

Q: How confident is the AlphaFold model at each residue?
A: pLDDT is the predicted lDDT-Cα score: AlphaFold's confidence that the local environment of each residue (all inter-atomic distances within 15 Å) is correctly placed. It is a per-residue number between 0 and 100, with higher meaning more reliable.

Q: What does the local fold look like, residue by residue?
A: 3Di is Foldseek's structural alphabet. Each residue is assigned one of twenty discrete states based on how its Cα sits relative to its spatial (not sequential) neighbors. Aligning 3Di strings finds structural homologs roughly as well as full 3D superposition, but orders of magnitude faster.

Q: How big and how compact is the whole molecule?
A: Radius of gyration (Rg) is the root-mean-square distance of Cα atoms from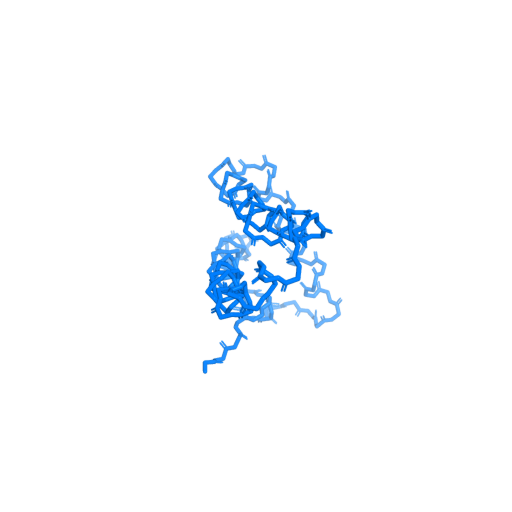 their centroid — a single number for overall size and compactness. A globular domain of N residues has Rg ≈ 2.2·N^0.38 Å; an extended or disordered chain has a much larger Rg. The Cα contact count is the number of residue pairs whose Cα atoms are within 8 Å and are more than four positions apart in sequence — a standard proxy for tertiary packing density. The bounding box is the smallest axis-aligned box enclosing all Cα atoms.

Q: Which residues are in helices, strands, or loops?
A: DSSP 8-state secondary structure assigns each residue one of H (α-helix), G (3₁₀-helix), I (π-helix), E (extended β-strand), B (isolated β-bridge), T (hydrogen-bonded turn), S (bend), or '-' (coil). The assignment is computed from backbone hydrogen-bond geometry via the Kabsch–Sander algorithm.

Q: How mobile is each atom in the crystal?
A: Crystallographic B-factors measure how much each atom's electron density is smeared out, in Å². They rise in mobile loops and surface residues and fall in the buried interior. In AlphaFold models this column is repurposed to hold pLDDT instead.

Q: What if only a Cα trace is available?
A: P-SEA three-state annotation labels each residue as helix, strand, or coil based purely on the geometry of the Cα trace. It serves as a fallback when the full backbone (and thus DSSP) is unavailable.

Q: What family and function is it annotated with?
A: Database cross-references. InterPro integrates a dozen domain/family signature databases into unified entries with residue-range hits. GO terms attach function/process/location labels with evidence codes. CATH codes position the fold in a four-level structural taxonomy. Organism is the NCBI-taxonomy species name.

Q: Are the domains correctly placed relative to each other?
A: Predicted Aligned Error (PAE) is an AlphaFold confidence matrix: entry (i, j) is the expected error in the position of residue j, in ångströms, when the prediction is superimposed on the true structure at residue i. Low PAE within a block of residues means that block is internally rigid and well-predicted; high PAE between two blocks means their relative placement is uncertain even if each block individually is confident.

Q: What do the diagnostic plots show?
A: Three diagnostic plots accompany the record. The Cα contact map visualizes the tertiary structure as a 2D adjacency matrix (8 Å cutoff, sequence-local contacts suppressed). The Ramachandran plot shows the distribution of backbone (φ, ψ) torsions, with points in the α and β basins reflecting secondary structure content. The PAE plot shows AlphaFold's inter-residue confidence as a color matrix.

Q: What is the amino-acid chain?
A: Primary structure: the covalent order of the twenty standard amino acids along the backbone. Two proteins with the same sequence will (almost always) fold to the same structure; two with 30% identity often share a fold but not the details.

Q: What do the rendered images show?
A: The six renders are orthographic views along the three Cartesian axes in both directions. Representation (cartoon, sticks, or surface) and color scheme (sequence-rainbow or by-chain) vary across proteins so the training set covers all the common visualization conventions.